Protein AF-A0A524A5D3-F1 (afdb_monomer_lite)

Secondary structure (DSSP, 8-state):
--HHHHHHHHHTTT--HHHHHHHHHHHHHHHHHHHHTT--TTT--HHHHHHHHHHHHHHT---HHHHHHHHHHHHHTT-HHHHHHHHHHHHTTTHHHHHHHHHHHHH-HHHHHHHTTT-PPPPTT--TTTHHHHHHHHH-

Structure (mmCIF, N/CA/C/O backbone):
data_AF-A0A524A5D3-F1
#
_entry.id   AF-A0A524A5D3-F1
#
loop_
_atom_site.group_PDB
_atom_site.id
_atom_site.type_symbol
_atom_site.label_atom_id
_atom_site.label_alt_id
_atom_site.label_comp_id
_atom_site.label_asym_id
_atom_site.label_entity_id
_atom_site.label_seq_id
_atom_site.pdbx_PDB_ins_code
_atom_site.Cartn_x
_atom_site.Cartn_y
_atom_site.Cartn_z
_atom_site.occupancy
_atom_site.B_iso_or_equiv
_atom_site.auth_seq_id
_atom_site.auth_comp_id
_atom_site.auth_asym_id
_atom_site.auth_atom_id
_atom_site.pdbx_PDB_model_num
ATOM 1 N N . MET A 1 1 ? 11.684 -2.854 -14.123 1.00 87.62 1 MET A N 1
ATOM 2 C CA . MET A 1 1 ? 10.850 -1.695 -13.736 1.00 87.62 1 MET A CA 1
ATOM 3 C C . MET A 1 1 ? 11.312 -0.425 -14.447 1.00 87.62 1 MET A C 1
ATOM 5 O O . MET A 1 1 ? 12.454 -0.349 -14.892 1.00 87.62 1 MET A O 1
ATOM 9 N N . LYS A 1 2 ? 10.478 0.622 -14.496 1.00 91.50 2 LYS A N 1
ATOM 10 C CA . LYS A 1 2 ? 10.849 1.976 -14.967 1.00 91.50 2 LYS A CA 1
ATOM 11 C C . LYS A 1 2 ? 11.590 2.788 -13.889 1.00 91.50 2 LYS A C 1
ATOM 13 O O . LYS A 1 2 ? 11.125 3.841 -13.462 1.00 91.50 2 LYS A O 1
ATOM 18 N N . GLU A 1 3 ? 12.732 2.287 -13.416 1.00 94.50 3 GLU A N 1
ATOM 19 C CA . GLU A 1 3 ? 13.405 2.821 -12.217 1.00 94.50 3 GLU A CA 1
ATOM 20 C C . GLU A 1 3 ? 13.781 4.301 -12.329 1.00 94.50 3 GLU A C 1
ATOM 22 O O . GLU A 1 3 ? 13.477 5.078 -11.427 1.00 94.50 3 GLU A O 1
ATOM 27 N N . LYS A 1 4 ? 14.409 4.709 -13.437 1.00 96.31 4 LYS A N 1
ATOM 28 C CA . LYS A 1 4 ? 14.842 6.100 -13.630 1.00 96.31 4 LYS A CA 1
ATOM 29 C C . LYS A 1 4 ? 13.666 7.080 -13.544 1.00 96.31 4 LYS A C 1
ATOM 31 O O . LYS A 1 4 ? 13.736 8.049 -12.798 1.00 96.31 4 LYS A O 1
ATOM 36 N N . GLU A 1 5 ? 12.584 6.782 -14.262 1.00 96.88 5 GLU A N 1
ATOM 37 C CA . GLU A 1 5 ? 11.358 7.593 -14.281 1.00 96.88 5 GLU A CA 1
ATOM 38 C C . GLU A 1 5 ? 10.720 7.663 -12.8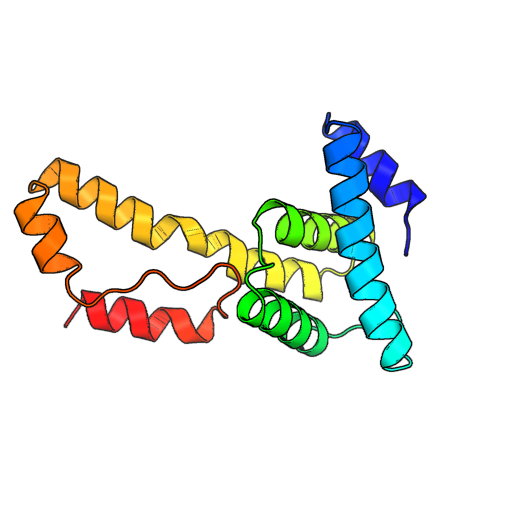85 1.00 96.88 5 GLU A C 1
ATOM 40 O O . GLU A 1 5 ? 10.222 8.705 -12.467 1.00 96.88 5 GLU A O 1
ATOM 45 N N . PHE A 1 6 ? 10.760 6.556 -12.137 1.00 97.69 6 PHE A N 1
ATOM 46 C CA . PHE A 1 6 ? 10.235 6.507 -10.780 1.00 97.69 6 PHE A CA 1
ATOM 47 C C . PHE A 1 6 ? 11.078 7.328 -9.798 1.00 97.69 6 PHE A C 1
ATOM 49 O O . PHE A 1 6 ? 10.522 8.113 -9.034 1.00 97.69 6 PHE A O 1
ATOM 56 N N . ARG A 1 7 ? 12.410 7.214 -9.847 1.00 97.94 7 ARG A N 1
ATOM 57 C CA . ARG A 1 7 ? 13.313 8.022 -9.014 1.00 97.94 7 ARG A CA 1
ATOM 58 C C . ARG A 1 7 ? 13.145 9.514 -9.289 1.00 97.94 7 ARG A C 1
ATOM 60 O O . ARG A 1 7 ? 13.017 10.277 -8.337 1.00 97.94 7 ARG A O 1
ATOM 67 N N . GLU A 1 8 ? 13.093 9.919 -10.558 1.00 97.44 8 GLU A N 1
ATOM 68 C CA . GLU A 1 8 ? 12.845 11.313 -10.957 1.00 97.44 8 GLU A CA 1
ATOM 69 C C . GLU A 1 8 ? 11.505 11.818 -10.393 1.00 97.44 8 GLU A C 1
ATOM 71 O O . GLU A 1 8 ? 11.461 12.862 -9.745 1.00 97.44 8 GLU A O 1
ATOM 76 N N . PHE A 1 9 ? 10.435 11.025 -10.510 1.00 97.31 9 PHE A N 1
ATOM 77 C CA . PHE A 1 9 ? 9.124 11.357 -9.942 1.00 97.31 9 PHE A CA 1
ATOM 78 C C . PHE A 1 9 ? 9.139 11.536 -8.413 1.00 97.31 9 PHE A C 1
ATOM 80 O O . PHE A 1 9 ? 8.451 12.409 -7.880 1.00 97.31 9 PHE A O 1
ATOM 87 N N . LEU A 1 10 ? 9.886 10.706 -7.678 1.00 97.19 10 LEU A N 1
ATOM 88 C CA . LEU A 1 10 ? 9.987 10.836 -6.220 1.00 97.19 10 LEU A CA 1
ATOM 89 C C . LEU A 1 10 ? 10.847 12.043 -5.810 1.00 97.19 10 LEU A C 1
ATOM 91 O O . LEU A 1 10 ? 10.526 12.709 -4.826 1.00 97.19 10 LEU A O 1
ATOM 95 N N . GLN A 1 11 ? 11.887 12.369 -6.582 1.00 96.62 11 GLN A N 1
ATOM 96 C CA . GLN A 1 11 ? 12.703 13.572 -6.376 1.00 96.62 11 GLN A CA 1
ATOM 97 C C . GLN A 1 11 ? 11.902 14.858 -6.595 1.00 96.62 11 GLN A C 1
ATOM 99 O O . GLN A 1 11 ? 12.014 15.785 -5.798 1.00 96.62 11 GLN A O 1
ATOM 104 N N . GLU A 1 12 ? 11.046 14.907 -7.621 1.00 96.50 12 GLU A N 1
ATOM 105 C CA . GLU A 1 12 ? 10.121 16.031 -7.854 1.00 96.50 12 GLU A CA 1
ATOM 106 C C . GLU A 1 12 ? 9.136 16.245 -6.692 1.00 96.50 12 GLU A C 1
ATOM 108 O O . GLU A 1 12 ? 8.576 17.329 -6.537 1.00 96.50 12 GLU A O 1
ATOM 113 N N . ARG A 1 13 ? 8.935 15.221 -5.856 1.00 93.12 13 ARG A N 1
ATOM 114 C CA . ARG A 1 13 ? 8.133 15.275 -4.626 1.00 93.12 13 ARG A CA 1
ATOM 115 C C . ARG A 1 13 ? 8.948 15.584 -3.372 1.00 93.12 13 ARG A C 1
ATOM 117 O O . ARG A 1 13 ? 8.429 15.410 -2.273 1.00 93.12 13 ARG A O 1
ATOM 124 N N . GLU A 1 14 ? 10.193 16.025 -3.542 1.00 95.44 14 GLU A N 1
ATOM 125 C CA . GLU A 1 14 ? 11.102 16.441 -2.469 1.00 95.44 14 GLU A CA 1
ATOM 126 C C . GLU A 1 14 ? 11.392 15.335 -1.438 1.00 95.44 14 GLU A C 1
ATOM 128 O O . GLU A 1 14 ? 11.720 15.619 -0.287 1.00 95.44 14 GLU A O 1
ATOM 133 N N . MET A 1 15 ? 11.289 14.063 -1.842 1.00 94.81 15 MET A N 1
ATOM 134 C CA . MET A 1 15 ? 11.611 12.937 -0.965 1.00 94.81 15 MET A CA 1
ATOM 135 C C . MET A 1 15 ? 13.112 12.826 -0.705 1.00 94.81 15 MET A C 1
ATOM 137 O O . MET A 1 15 ? 13.945 13.109 -1.574 1.00 94.81 15 MET A O 1
ATOM 141 N N . GLY A 1 16 ? 13.454 12.366 0.498 1.00 95.94 16 GLY A N 1
ATOM 142 C CA . GLY A 1 16 ? 14.830 12.094 0.888 1.00 95.94 16 GLY A CA 1
ATOM 143 C C . GLY A 1 16 ? 15.433 10.939 0.089 1.00 95.94 16 GLY A C 1
ATOM 144 O O . GLY A 1 16 ? 14.732 10.051 -0.386 1.00 95.94 16 GLY A O 1
ATOM 145 N N . LYS A 1 17 ? 16.764 10.922 -0.043 1.00 95.38 17 LYS A N 1
ATOM 146 C CA . LYS A 1 17 ? 17.469 9.857 -0.776 1.00 95.38 17 LYS A CA 1
ATOM 147 C C . LYS A 1 17 ? 17.168 8.462 -0.210 1.00 95.38 17 LYS A C 1
ATOM 149 O O . LYS A 1 17 ? 16.906 7.557 -0.986 1.00 95.38 17 LYS A O 1
ATOM 154 N N . GLU A 1 18 ? 17.195 8.324 1.113 1.00 96.19 18 GLU A N 1
ATOM 155 C CA . GLU A 1 18 ? 16.892 7.066 1.809 1.00 96.19 18 GLU A CA 1
ATOM 156 C C . GLU A 1 18 ? 15.455 6.609 1.522 1.00 96.19 18 GLU A C 1
ATOM 158 O O . GLU A 1 18 ? 15.255 5.501 1.050 1.00 96.19 18 GLU A O 1
ATOM 163 N N . GLU A 1 19 ? 14.473 7.511 1.631 1.00 96.00 19 GLU A N 1
ATOM 164 C CA . GLU A 1 19 ? 13.071 7.204 1.308 1.00 96.00 19 GLU A CA 1
ATOM 165 C C . GLU A 1 19 ? 12.873 6.788 -0.161 1.00 96.00 19 GLU A C 1
ATOM 167 O O . GLU A 1 19 ? 11.990 5.992 -0.479 1.00 96.00 19 GLU A O 1
ATOM 172 N N . ILE A 1 20 ? 13.660 7.357 -1.079 1.00 97.75 20 ILE A N 1
ATOM 173 C CA . ILE A 1 20 ? 13.647 6.978 -2.496 1.00 97.75 20 ILE A CA 1
ATOM 174 C C . ILE A 1 20 ? 14.242 5.583 -2.682 1.00 97.75 20 ILE A C 1
ATOM 176 O O . ILE A 1 20 ? 13.700 4.804 -3.465 1.00 97.75 20 ILE A O 1
ATOM 180 N N . ASP A 1 21 ? 15.349 5.283 -2.008 1.00 97.75 21 ASP A N 1
ATOM 181 C CA . ASP A 1 21 ? 16.004 3.980 -2.088 1.00 97.75 21 ASP A CA 1
ATOM 182 C C . ASP A 1 21 ? 15.079 2.881 -1.526 1.00 97.75 21 ASP A C 1
ATOM 184 O O . ASP A 1 21 ? 14.828 1.904 -2.234 1.00 97.75 21 ASP A O 1
ATOM 188 N N . ASP A 1 22 ? 14.442 3.110 -0.372 1.00 97.44 22 ASP A N 1
ATOM 189 C CA . ASP A 1 22 ? 13.431 2.212 0.214 1.00 97.44 22 ASP A CA 1
ATOM 190 C C . ASP A 1 22 ? 12.222 2.017 -0.719 1.00 97.44 22 ASP A C 1
ATOM 192 O O . ASP A 1 22 ? 11.695 0.914 -0.893 1.00 97.44 22 ASP A O 1
ATOM 196 N N . ALA A 1 23 ? 11.760 3.098 -1.357 1.00 97.75 23 ALA A N 1
ATOM 197 C CA . ALA A 1 23 ? 10.648 3.033 -2.298 1.00 97.75 23 ALA A CA 1
ATOM 198 C C . ALA A 1 23 ? 10.996 2.219 -3.553 1.00 97.75 23 ALA A C 1
ATOM 200 O O . ALA A 1 23 ? 10.135 1.519 -4.089 1.00 97.75 23 ALA A O 1
ATOM 201 N N . VAL A 1 24 ? 12.234 2.323 -4.043 1.00 98.00 24 VAL A N 1
ATOM 202 C CA . VAL A 1 24 ? 12.719 1.533 -5.180 1.00 98.00 24 VAL A CA 1
ATOM 203 C C . VAL A 1 24 ? 12.861 0.066 -4.789 1.00 98.00 24 VAL A C 1
ATOM 205 O O . VAL A 1 24 ? 12.410 -0.789 -5.548 1.00 98.00 24 VAL A O 1
ATOM 208 N N . GLU A 1 25 ? 13.404 -0.229 -3.607 1.00 97.75 25 GLU A N 1
ATOM 209 C CA . GLU A 1 25 ? 13.518 -1.595 -3.086 1.00 97.75 25 GLU A CA 1
ATOM 210 C C . GLU A 1 25 ? 12.148 -2.277 -2.992 1.00 97.75 25 GLU A C 1
ATOM 212 O O . GLU A 1 25 ? 11.966 -3.367 -3.531 1.00 97.75 25 GLU A O 1
ATOM 217 N N . ALA A 1 26 ? 11.139 -1.585 -2.454 1.00 97.62 26 ALA A N 1
ATOM 218 C CA . ALA A 1 26 ? 9.769 -2.093 -2.399 1.00 97.62 26 ALA A CA 1
ATOM 219 C C . ALA A 1 26 ? 9.214 -2.509 -3.776 1.00 97.62 26 ALA A C 1
ATOM 221 O O . ALA A 1 26 ? 8.500 -3.507 -3.888 1.00 97.62 26 ALA A O 1
ATOM 222 N N . VAL A 1 27 ? 9.524 -1.746 -4.831 1.00 97.69 27 VAL A N 1
ATOM 223 C CA . VAL A 1 27 ? 9.086 -2.050 -6.205 1.00 97.69 27 VAL A CA 1
ATOM 224 C C . VAL A 1 27 ? 9.885 -3.207 -6.799 1.00 97.69 27 VAL A C 1
ATOM 226 O O . VAL A 1 27 ? 9.294 -4.058 -7.462 1.00 97.69 27 VAL A O 1
ATOM 229 N N . LEU A 1 28 ? 11.197 -3.254 -6.558 1.00 97.12 28 LEU A N 1
ATOM 230 C CA . LEU A 1 28 ? 12.067 -4.341 -7.011 1.00 97.12 28 LEU A CA 1
ATOM 231 C C . LEU A 1 28 ? 11.680 -5.679 -6.382 1.00 97.12 28 LEU A C 1
ATOM 233 O O . LEU A 1 28 ? 11.695 -6.699 -7.064 1.00 97.12 28 LEU A O 1
ATOM 237 N N . GLU A 1 29 ? 11.293 -5.689 -5.108 1.00 96.81 29 GLU A N 1
ATOM 238 C CA . GLU A 1 29 ? 10.796 -6.898 -4.454 1.00 96.81 29 GLU A CA 1
ATOM 239 C C . GLU A 1 29 ? 9.525 -7.426 -5.129 1.00 96.81 29 GLU A C 1
ATOM 241 O O . GLU A 1 29 ? 9.443 -8.611 -5.454 1.00 96.81 29 GLU A O 1
ATOM 246 N N . PHE A 1 30 ? 8.553 -6.548 -5.404 1.00 96.88 30 PHE A N 1
ATOM 247 C CA . PHE A 1 30 ? 7.343 -6.946 -6.124 1.00 96.88 30 PHE A CA 1
ATOM 248 C C . PHE A 1 30 ? 7.657 -7.400 -7.558 1.00 96.88 30 PHE A C 1
ATOM 250 O O . PHE A 1 30 ? 7.082 -8.377 -8.034 1.00 96.88 30 PHE A O 1
ATOM 257 N N . GLU A 1 31 ? 8.601 -6.746 -8.242 1.00 96.25 31 GLU A N 1
ATOM 258 C CA . GLU A 1 31 ? 9.079 -7.178 -9.560 1.00 96.25 31 GLU A CA 1
ATOM 259 C C . GLU A 1 31 ? 9.679 -8.583 -9.521 1.00 96.25 31 GLU A C 1
ATOM 261 O O . GLU A 1 31 ? 9.289 -9.430 -10.323 1.00 96.25 31 GLU A O 1
ATOM 266 N N . GLY A 1 32 ? 10.565 -8.852 -8.560 1.00 96.12 32 GLY A N 1
ATOM 267 C CA . GLY A 1 32 ? 11.195 -10.158 -8.393 1.00 96.12 32 GLY A CA 1
ATOM 268 C C . GLY A 1 32 ? 10.180 -11.273 -8.133 1.00 96.12 32 GLY A C 1
ATOM 269 O O . GLY A 1 32 ? 10.323 -12.377 -8.661 1.00 96.12 32 GLY A O 1
ATOM 270 N N . GLU A 1 33 ? 9.109 -10.991 -7.387 1.00 94.94 33 GLU A N 1
ATOM 271 C CA . GLU A 1 33 ? 8.001 -11.938 -7.216 1.00 94.94 33 GLU A CA 1
ATOM 272 C C . GLU A 1 33 ? 7.254 -12.217 -8.529 1.00 94.94 33 GLU A C 1
ATOM 274 O O . GLU A 1 33 ? 6.876 -13.362 -8.790 1.00 94.94 33 GLU A O 1
ATOM 279 N N . MET A 1 34 ? 7.053 -11.201 -9.375 1.00 95.06 34 MET A N 1
ATOM 280 C CA . MET A 1 34 ? 6.421 -11.389 -10.686 1.00 95.06 34 MET A CA 1
ATOM 281 C C . MET A 1 34 ? 7.318 -12.185 -11.633 1.00 95.06 34 MET A C 1
ATOM 283 O O . MET A 1 34 ? 6.837 -13.097 -12.308 1.00 95.06 34 MET A O 1
ATOM 287 N N . GLU A 1 35 ? 8.620 -11.902 -11.645 1.00 94.75 35 GLU A N 1
ATOM 288 C CA . GLU A 1 35 ? 9.599 -12.644 -12.443 1.00 94.75 35 GLU A CA 1
ATOM 289 C C . GLU A 1 35 ? 9.673 -14.116 -12.020 1.00 94.75 35 GLU A C 1
ATOM 291 O O . GLU A 1 35 ? 9.692 -15.006 -12.873 1.00 94.75 35 GLU A O 1
ATOM 296 N N . ALA A 1 36 ? 9.618 -14.401 -10.714 1.00 93.62 36 ALA A N 1
ATOM 297 C CA . ALA A 1 36 ? 9.569 -15.767 -10.193 1.00 93.62 36 ALA A CA 1
ATOM 298 C C . ALA A 1 36 ? 8.318 -16.541 -10.654 1.00 93.62 36 ALA A C 1
ATOM 300 O O . ALA A 1 36 ? 8.366 -17.764 -10.805 1.00 93.62 36 ALA A O 1
ATOM 301 N N . LYS A 1 37 ? 7.213 -15.836 -10.928 1.00 92.00 37 LYS A N 1
ATOM 302 C CA . LYS A 1 37 ? 5.981 -16.381 -11.526 1.00 92.00 37 LYS A CA 1
ATOM 303 C C . LYS A 1 37 ? 6.020 -16.436 -13.065 1.00 92.00 37 LYS A C 1
ATOM 305 O O . LYS A 1 37 ? 5.056 -16.887 -13.681 1.00 92.00 37 LYS A O 1
ATOM 310 N N . GLY A 1 38 ? 7.114 -16.004 -13.697 1.00 91.00 38 GLY A N 1
ATOM 311 C CA . GLY A 1 38 ? 7.273 -15.945 -15.155 1.00 91.00 38 GLY A CA 1
ATOM 312 C C . GLY A 1 38 ? 6.587 -14.745 -15.821 1.00 91.00 38 GLY A C 1
ATOM 313 O O . GLY A 1 38 ? 6.368 -14.766 -17.033 1.00 91.00 38 GLY A O 1
ATOM 314 N N . GLY A 1 39 ? 6.218 -13.727 -15.042 1.00 91.88 39 GLY A N 1
ATOM 315 C CA . GLY A 1 39 ? 5.603 -12.483 -15.503 1.00 91.88 39 GLY A CA 1
ATOM 316 C C . GLY A 1 39 ? 6.527 -11.273 -15.361 1.00 91.88 39 GLY A C 1
ATOM 317 O O . GLY A 1 39 ? 7.718 -11.400 -15.095 1.00 91.88 39 GLY A O 1
ATOM 318 N N . THR A 1 40 ? 5.959 -10.082 -15.543 1.00 92.94 40 THR A N 1
ATOM 319 C CA . THR A 1 40 ? 6.625 -8.796 -15.306 1.00 92.94 40 THR A CA 1
ATOM 320 C C . THR A 1 40 ? 5.671 -7.851 -14.576 1.00 92.94 40 THR A C 1
ATOM 322 O O . THR A 1 40 ? 4.468 -8.113 -14.474 1.00 92.94 40 THR A O 1
ATOM 325 N N . LEU A 1 41 ? 6.168 -6.703 -14.111 1.00 91.94 41 LEU A N 1
ATOM 326 C CA . LEU A 1 41 ? 5.307 -5.662 -13.540 1.00 91.94 41 LEU A CA 1
ATOM 327 C C . LEU A 1 41 ? 4.261 -5.126 -14.531 1.00 91.94 41 LEU A C 1
ATOM 329 O O . LEU A 1 41 ? 3.229 -4.606 -14.112 1.00 91.94 41 LEU A O 1
ATOM 333 N N . GLU A 1 42 ? 4.493 -5.226 -15.839 1.00 89.44 42 GLU A N 1
ATOM 334 C CA . GLU A 1 42 ? 3.530 -4.838 -16.873 1.00 89.44 42 GLU A CA 1
ATOM 335 C C . GLU A 1 42 ? 2.401 -5.860 -17.047 1.00 89.44 42 GLU A C 1
ATOM 337 O O . GLU A 1 42 ? 1.294 -5.462 -17.409 1.00 89.44 42 GLU A O 1
ATOM 342 N N . SER A 1 43 ? 2.654 -7.147 -16.782 1.00 92.56 43 SER A N 1
ATOM 343 C CA . SER A 1 43 ? 1.645 -8.211 -16.873 1.00 92.56 43 SER A CA 1
ATOM 344 C C . SER A 1 43 ? 0.981 -8.564 -15.539 1.00 92.56 43 SER A C 1
ATOM 346 O O . SER A 1 43 ? -0.046 -9.239 -15.553 1.00 92.56 43 SER A O 1
ATOM 348 N N . ALA A 1 44 ? 1.520 -8.083 -14.411 1.00 95.75 44 ALA A N 1
ATOM 349 C CA . ALA A 1 44 ? 0.983 -8.314 -13.068 1.00 95.75 44 ALA A CA 1
ATOM 350 C C . ALA A 1 44 ? -0.503 -7.949 -12.973 1.00 95.75 44 ALA A C 1
ATOM 352 O O . ALA A 1 44 ? -0.901 -6.892 -13.453 1.00 95.75 44 ALA A O 1
ATOM 353 N N . THR A 1 45 ? -1.326 -8.776 -12.341 1.00 96.75 45 THR A N 1
ATOM 354 C CA . THR A 1 45 ? -2.768 -8.533 -12.183 1.00 96.75 45 THR A CA 1
ATOM 355 C C . THR A 1 45 ? -3.108 -7.923 -10.819 1.00 96.75 45 THR A C 1
ATOM 357 O O . THR A 1 45 ? -2.267 -7.844 -9.924 1.00 96.75 45 THR A O 1
ATOM 360 N N . VAL A 1 46 ? -4.362 -7.493 -10.626 1.00 95.88 46 VAL A N 1
ATOM 361 C CA . VAL A 1 46 ? -4.846 -7.092 -9.290 1.00 95.88 46 VAL A CA 1
ATOM 362 C C . VAL A 1 46 ? -4.766 -8.265 -8.310 1.00 95.88 46 VAL A C 1
ATOM 364 O O . VAL A 1 46 ? -4.485 -8.041 -7.139 1.00 95.88 46 VAL A O 1
ATOM 367 N N . GLU A 1 47 ? -4.960 -9.503 -8.773 1.00 95.81 47 GLU A N 1
ATOM 368 C CA . GLU A 1 47 ? -4.836 -10.685 -7.917 1.00 95.81 47 GLU A CA 1
ATOM 369 C C . GLU A 1 47 ? -3.388 -10.899 -7.466 1.00 95.81 47 GLU A C 1
ATOM 371 O O . GLU A 1 47 ? -3.142 -11.079 -6.279 1.00 95.81 47 GLU A O 1
ATOM 376 N N . ASP A 1 48 ? -2.415 -10.742 -8.369 1.00 96.69 48 ASP A N 1
ATOM 377 C CA . ASP A 1 48 ? -0.993 -10.798 -8.003 1.00 96.69 48 ASP A CA 1
ATOM 378 C C . ASP A 1 48 ? -0.631 -9.752 -6.943 1.00 96.69 48 ASP A C 1
ATOM 380 O O . ASP A 1 48 ? 0.128 -10.026 -6.013 1.00 96.69 48 ASP A O 1
ATOM 384 N N . LEU A 1 49 ? -1.207 -8.553 -7.059 1.00 96.69 49 LEU A N 1
ATOM 385 C CA . LEU A 1 49 ? -1.032 -7.499 -6.070 1.00 96.69 49 LEU A CA 1
ATOM 386 C C . LEU A 1 49 ? -1.711 -7.837 -4.730 1.00 96.69 49 LEU A C 1
ATOM 388 O O . LEU A 1 49 ? -1.140 -7.564 -3.673 1.00 96.69 49 LEU A O 1
ATOM 392 N N . ARG A 1 50 ? -2.915 -8.426 -4.751 1.00 95.81 50 ARG A N 1
ATOM 393 C CA . ARG A 1 50 ? -3.617 -8.896 -3.541 1.00 95.81 50 ARG A CA 1
ATOM 394 C C . ARG A 1 50 ? -2.783 -9.943 -2.810 1.00 95.81 50 ARG A C 1
ATOM 396 O O . ARG A 1 50 ? -2.609 -9.832 -1.598 1.00 95.81 50 ARG A O 1
ATOM 403 N N . GLU A 1 51 ? -2.236 -10.908 -3.541 1.00 96.31 51 GLU A N 1
ATOM 404 C CA . GLU A 1 51 ? -1.353 -11.940 -2.999 1.00 96.31 51 GLU A CA 1
ATOM 405 C C . GLU A 1 51 ? -0.085 -11.335 -2.386 1.00 96.31 51 GLU A C 1
ATOM 407 O O . GLU A 1 51 ? 0.244 -11.656 -1.243 1.00 96.31 51 GLU A O 1
ATOM 412 N N . HIS A 1 52 ? 0.580 -10.408 -3.088 1.00 96.75 52 HIS A N 1
ATOM 413 C CA . HIS A 1 52 ? 1.767 -9.718 -2.570 1.00 96.75 52 HIS A CA 1
ATOM 414 C C . HIS A 1 52 ? 1.469 -8.983 -1.256 1.00 96.75 52 HIS A C 1
ATOM 416 O O . HIS A 1 52 ? 2.179 -9.130 -0.264 1.00 96.75 52 HIS A O 1
ATOM 422 N N . ILE A 1 53 ? 0.371 -8.223 -1.202 1.00 96.38 53 ILE A N 1
ATOM 423 C CA . ILE A 1 53 ? -0.015 -7.481 0.006 1.00 96.38 53 ILE A CA 1
ATOM 424 C C . ILE A 1 53 ? -0.394 -8.431 1.145 1.00 96.38 53 ILE A C 1
ATOM 426 O O . ILE A 1 53 ? -0.010 -8.184 2.288 1.00 96.38 53 ILE A O 1
ATOM 430 N N . SER A 1 54 ? -1.092 -9.529 0.850 1.00 95.50 54 SER A N 1
ATOM 431 C CA . SER A 1 54 ? -1.407 -10.562 1.841 1.00 95.50 54 SER A CA 1
ATOM 432 C C . SER A 1 54 ? -0.136 -11.181 2.431 1.00 95.50 54 SER A C 1
ATOM 434 O O . SER A 1 54 ? -0.032 -11.355 3.647 1.00 95.50 54 SER A O 1
ATOM 436 N N . LEU A 1 55 ? 0.874 -11.428 1.593 1.00 95.75 55 LEU A N 1
ATOM 437 C CA . LEU A 1 55 ? 2.175 -11.918 2.031 1.00 95.75 55 LEU A CA 1
ATOM 438 C C . LEU A 1 55 ? 2.873 -10.913 2.955 1.00 95.75 55 LEU A C 1
ATOM 440 O O . LEU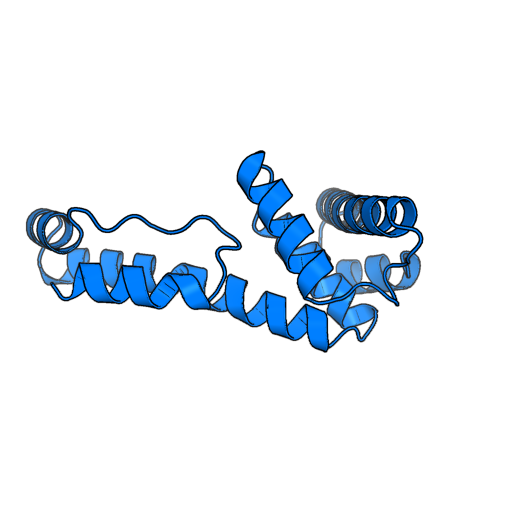 A 1 55 ? 3.289 -11.295 4.050 1.00 95.75 55 LEU A O 1
ATOM 444 N N . LEU A 1 56 ? 2.924 -9.632 2.575 1.00 96.44 56 LEU A N 1
ATOM 445 C CA . LEU A 1 56 ? 3.478 -8.570 3.422 1.00 96.44 56 LEU A CA 1
ATOM 446 C C . LEU A 1 56 ? 2.751 -8.467 4.765 1.00 96.44 56 LEU A C 1
ATOM 448 O O . LEU A 1 56 ? 3.395 -8.360 5.807 1.00 96.44 56 LEU A O 1
ATOM 452 N N . MET A 1 57 ? 1.417 -8.542 4.758 1.00 94.50 57 MET A N 1
ATOM 453 C CA . MET A 1 57 ? 0.603 -8.555 5.976 1.00 94.50 57 MET A CA 1
ATOM 454 C C . MET A 1 57 ? 0.946 -9.749 6.870 1.00 94.50 57 MET A C 1
ATOM 456 O O . MET A 1 57 ? 1.102 -9.581 8.076 1.00 94.50 57 MET A O 1
ATOM 460 N N . SER A 1 58 ? 1.108 -10.943 6.292 1.00 95.12 58 SER A N 1
ATOM 461 C CA . SER A 1 58 ? 1.445 -12.156 7.050 1.00 95.12 58 SER A CA 1
ATOM 462 C C . SER A 1 58 ? 2.827 -12.101 7.711 1.00 95.12 58 SER A C 1
ATOM 464 O O . SER A 1 58 ? 3.037 -12.725 8.750 1.00 95.12 58 SER A O 1
ATOM 466 N N . ARG A 1 59 ? 3.757 -11.332 7.131 1.00 94.62 59 ARG A N 1
ATOM 467 C CA . ARG A 1 59 ? 5.119 -11.121 7.643 1.00 94.62 59 ARG A CA 1
ATOM 468 C C . ARG A 1 59 ? 5.248 -9.894 8.548 1.00 94.62 59 ARG A C 1
ATOM 470 O O . ARG A 1 59 ? 6.276 -9.727 9.194 1.00 94.62 59 ARG A O 1
ATOM 477 N N . GLY A 1 60 ? 4.220 -9.045 8.612 1.00 93.69 60 GLY A N 1
ATOM 478 C CA . GLY A 1 60 ? 4.277 -7.757 9.312 1.00 93.69 60 GLY A CA 1
ATOM 479 C C . GLY A 1 60 ? 5.146 -6.710 8.603 1.00 93.69 60 GLY A C 1
ATOM 480 O O . GLY A 1 60 ? 5.584 -5.749 9.228 1.00 93.69 60 GLY A O 1
ATOM 481 N N . GLU A 1 61 ? 5.401 -6.896 7.308 1.00 94.44 61 GLU A N 1
ATOM 482 C CA . GLU A 1 61 ? 6.236 -6.030 6.459 1.00 94.44 61 GLU A CA 1
ATOM 483 C C . GLU A 1 61 ? 5.398 -4.972 5.711 1.00 94.44 61 GLU A C 1
ATOM 485 O O . GLU A 1 61 ? 5.918 -4.106 5.005 1.00 94.44 61 GLU A O 1
ATOM 490 N N . ASN A 1 62 ? 4.071 -5.012 5.859 1.00 93.56 62 ASN A N 1
ATOM 491 C CA . ASN A 1 62 ? 3.147 -4.049 5.272 1.00 93.56 62 ASN A CA 1
ATOM 492 C C . ASN A 1 62 ? 3.230 -2.684 5.986 1.00 93.56 62 ASN A C 1
ATOM 494 O O . ASN A 1 62 ? 2.578 -2.441 7.002 1.00 93.56 62 ASN A O 1
ATOM 498 N N . SER A 1 63 ? 3.988 -1.749 5.414 1.00 94.44 63 SER A N 1
ATOM 499 C CA . SER A 1 63 ? 4.066 -0.360 5.886 1.00 94.44 63 SER A CA 1
ATOM 500 C C . SER A 1 63 ? 3.344 0.617 4.953 1.00 94.44 63 SER A C 1
ATOM 502 O O . SER A 1 63 ? 3.080 0.326 3.783 1.00 94.44 63 SER A O 1
ATOM 504 N N . LEU A 1 64 ? 3.001 1.804 5.472 1.00 93.38 64 LEU A N 1
ATOM 505 C CA . LEU A 1 64 ? 2.378 2.854 4.658 1.00 93.38 64 LEU A CA 1
ATOM 506 C C . LEU A 1 64 ? 3.304 3.279 3.523 1.00 93.38 64 LEU A C 1
ATOM 508 O O . LEU A 1 64 ? 2.849 3.389 2.387 1.00 93.38 64 LEU A O 1
ATOM 512 N N . ASP A 1 65 ? 4.573 3.504 3.838 1.00 94.81 65 ASP A N 1
ATOM 513 C CA . ASP A 1 65 ? 5.551 4.017 2.885 1.00 94.81 65 ASP A CA 1
ATOM 514 C C . ASP A 1 65 ? 5.792 3.007 1.767 1.00 94.81 65 ASP A C 1
ATOM 516 O O . ASP A 1 65 ? 5.767 3.378 0.594 1.00 94.81 65 ASP A O 1
ATOM 520 N N . ARG A 1 66 ? 5.852 1.714 2.109 1.00 96.38 66 ARG A N 1
ATOM 521 C CA . ARG A 1 66 ? 5.959 0.619 1.143 1.00 96.38 66 ARG A CA 1
ATOM 522 C C . ARG A 1 66 ? 4.753 0.546 0.205 1.00 96.38 66 ARG A C 1
ATOM 524 O O . ARG A 1 66 ? 4.913 0.533 -1.015 1.00 96.38 66 ARG A O 1
ATOM 531 N N . LEU A 1 67 ? 3.527 0.546 0.738 1.00 96.25 67 LEU A N 1
ATOM 532 C CA . LEU A 1 67 ? 2.327 0.506 -0.110 1.00 96.25 67 LEU A CA 1
ATOM 533 C C . LEU A 1 67 ? 2.161 1.791 -0.938 1.00 96.25 67 LEU A C 1
ATOM 535 O O . LEU A 1 67 ? 1.698 1.739 -2.077 1.00 96.25 67 LEU A O 1
ATOM 539 N N . LEU A 1 68 ? 2.560 2.949 -0.402 1.00 95.81 68 LEU A N 1
ATOM 540 C CA . LEU A 1 68 ? 2.584 4.203 -1.153 1.00 95.81 68 LEU A CA 1
ATOM 541 C C . LEU A 1 68 ? 3.637 4.188 -2.261 1.00 95.81 68 LEU A C 1
ATOM 543 O O . LEU A 1 68 ? 3.361 4.733 -3.329 1.00 95.81 68 LEU A O 1
ATOM 547 N N . ALA A 1 69 ? 4.806 3.588 -2.040 1.00 97.00 69 ALA A N 1
ATOM 548 C CA . ALA A 1 69 ? 5.836 3.426 -3.060 1.00 97.00 69 ALA A CA 1
ATOM 549 C C . ALA A 1 69 ? 5.298 2.619 -4.247 1.00 97.00 69 ALA A C 1
ATOM 551 O O . ALA A 1 69 ? 5.328 3.107 -5.378 1.00 97.00 69 ALA A O 1
ATOM 552 N N . LEU A 1 70 ? 4.682 1.463 -3.980 1.00 97.31 70 LEU A N 1
ATOM 553 C CA . LEU A 1 70 ? 4.047 0.641 -5.012 1.00 97.31 70 LEU A CA 1
ATOM 554 C C . LEU A 1 70 ? 2.917 1.391 -5.739 1.00 97.31 70 LEU A C 1
ATOM 556 O O . LEU A 1 70 ? 2.854 1.376 -6.970 1.00 97.31 70 LEU A O 1
ATOM 560 N N . ALA A 1 71 ? 2.059 2.113 -5.009 1.00 96.81 71 ALA A N 1
ATOM 561 C CA . ALA A 1 71 ? 1.001 2.925 -5.610 1.00 96.81 71 ALA A CA 1
ATOM 562 C C . ALA A 1 71 ? 1.566 4.022 -6.530 1.00 96.81 71 ALA A C 1
ATOM 564 O O . ALA A 1 71 ? 1.098 4.217 -7.654 1.00 96.81 71 ALA A O 1
ATOM 565 N N . ARG A 1 72 ? 2.596 4.742 -6.074 1.00 96.50 72 ARG A N 1
ATOM 566 C CA . ARG A 1 72 ? 3.274 5.792 -6.848 1.00 96.50 72 ARG A CA 1
ATOM 567 C C . ARG A 1 72 ? 3.945 5.215 -8.090 1.00 96.50 72 ARG A C 1
ATOM 569 O O . ARG A 1 72 ? 3.821 5.807 -9.158 1.00 96.50 72 ARG A O 1
ATOM 576 N N . TYR A 1 73 ? 4.578 4.051 -7.981 1.00 97.44 73 TYR A N 1
ATOM 577 C CA . TYR A 1 73 ? 5.137 3.369 -9.140 1.00 97.44 73 TYR A CA 1
ATOM 578 C C . TYR A 1 73 ? 4.050 2.975 -10.143 1.00 97.44 73 TYR A C 1
ATOM 580 O O . TYR A 1 73 ? 4.188 3.267 -11.328 1.00 97.44 73 TYR A O 1
ATOM 588 N N . CYS A 1 74 ? 2.931 2.399 -9.689 1.00 96.69 74 CYS A N 1
ATOM 589 C CA . CYS A 1 74 ? 1.808 2.057 -10.568 1.00 96.69 74 CYS A CA 1
ATOM 590 C C . CYS A 1 74 ? 1.281 3.282 -11.326 1.00 96.69 74 CYS A C 1
ATOM 592 O O . CYS A 1 74 ? 0.955 3.183 -12.508 1.00 96.69 74 CYS A O 1
ATOM 594 N N . HIS A 1 75 ? 1.253 4.450 -10.679 1.00 95.50 75 HIS A N 1
ATOM 595 C CA . HIS A 1 75 ? 0.914 5.710 -11.333 1.00 95.50 75 HIS A CA 1
ATOM 596 C C . HIS A 1 75 ? 1.918 6.083 -12.441 1.00 95.50 75 HIS A C 1
ATOM 598 O O . HIS A 1 75 ? 1.505 6.336 -13.574 1.00 95.50 75 HIS A O 1
ATOM 604 N N . VAL A 1 76 ? 3.225 6.052 -12.155 1.00 96.50 76 VAL A N 1
ATOM 605 C CA . VAL A 1 76 ? 4.295 6.337 -13.138 1.00 96.50 76 VAL A CA 1
ATOM 606 C C . VAL A 1 76 ? 4.268 5.344 -14.307 1.00 96.50 76 VAL A C 1
ATOM 608 O O . VAL A 1 76 ? 4.338 5.732 -15.475 1.00 96.50 76 VAL A O 1
ATOM 611 N N . ALA A 1 77 ? 4.088 4.058 -14.009 1.00 95.00 77 ALA A N 1
ATOM 612 C CA . ALA A 1 77 ? 3.995 2.977 -14.986 1.00 95.00 77 ALA A CA 1
ATOM 613 C C . ALA A 1 77 ? 2.645 2.934 -15.729 1.00 95.00 77 ALA A C 1
ATOM 615 O O . ALA A 1 77 ? 2.466 2.103 -16.617 1.00 95.00 77 ALA A O 1
ATOM 616 N N . LYS A 1 78 ? 1.698 3.825 -15.394 1.00 95.31 78 LYS A N 1
ATOM 617 C CA . LYS A 1 78 ? 0.334 3.879 -15.952 1.00 95.31 78 LYS A CA 1
ATOM 618 C C . LYS A 1 78 ? -0.465 2.581 -15.762 1.00 95.31 78 LYS A C 1
ATOM 620 O O . LYS A 1 78 ? -1.389 2.296 -16.524 1.00 95.31 78 LYS A O 1
ATOM 625 N N . ARG A 1 79 ? -0.150 1.818 -14.712 1.00 95.69 79 ARG A N 1
ATOM 626 C CA . ARG A 1 79 ? -0.910 0.655 -14.232 1.00 95.69 79 ARG A CA 1
ATOM 627 C C . ARG A 1 79 ? -2.110 1.120 -13.407 1.00 95.69 79 ARG A C 1
ATOM 629 O O . ARG A 1 79 ? -2.149 0.980 -12.186 1.00 95.69 79 ARG A O 1
ATOM 636 N N . ASN A 1 80 ? -3.066 1.760 -14.082 1.00 94.88 80 ASN A N 1
ATOM 637 C CA . ASN A 1 80 ? -4.225 2.391 -13.441 1.00 94.88 80 ASN A CA 1
ATOM 638 C C . ASN A 1 80 ? -5.114 1.390 -12.694 1.00 94.88 80 ASN A C 1
ATOM 640 O O . ASN A 1 80 ? -5.705 1.741 -11.682 1.00 94.88 80 ASN A O 1
ATOM 644 N N . ASP A 1 81 ? -5.194 0.156 -13.177 1.00 95.12 81 ASP A N 1
ATOM 645 C CA . ASP A 1 81 ? -5.894 -0.950 -12.530 1.00 95.12 81 ASP A CA 1
ATOM 646 C C . ASP A 1 81 ? -5.318 -1.256 -11.138 1.00 95.12 81 ASP A C 1
ATOM 648 O O . ASP A 1 81 ? -6.052 -1.261 -10.148 1.00 95.12 81 ASP A O 1
ATOM 652 N N . LEU A 1 82 ? -3.993 -1.403 -11.046 1.00 96.75 82 LEU A N 1
ATOM 653 C CA . LEU A 1 82 ? -3.294 -1.621 -9.777 1.00 96.75 82 LEU A CA 1
ATOM 654 C C . LEU A 1 82 ? -3.356 -0.375 -8.884 1.00 96.75 82 LEU A C 1
ATOM 656 O O . LEU A 1 82 ? -3.604 -0.467 -7.682 1.00 96.75 82 LEU A O 1
ATOM 660 N N . TYR A 1 83 ? -3.193 0.813 -9.475 1.00 96.56 83 TYR A N 1
ATOM 661 C CA . TYR A 1 83 ? -3.299 2.083 -8.757 1.00 96.56 83 TYR A CA 1
ATOM 662 C C . TYR A 1 83 ? -4.675 2.266 -8.101 1.00 96.56 83 TYR A C 1
ATOM 664 O O . TYR A 1 83 ? -4.754 2.642 -6.932 1.00 96.56 83 TYR A O 1
ATOM 672 N N . VAL A 1 84 ? -5.763 1.961 -8.818 1.00 95.06 84 VAL A N 1
ATOM 673 C CA . VAL A 1 84 ? -7.129 2.018 -8.276 1.00 95.06 84 VAL A CA 1
ATOM 674 C C . VAL A 1 84 ? -7.270 1.081 -7.079 1.00 95.06 84 VAL A C 1
ATOM 676 O O . VAL A 1 84 ? -7.823 1.494 -6.057 1.00 95.06 84 VAL A O 1
ATOM 679 N N . TYR A 1 85 ? -6.706 -0.128 -7.137 1.00 95.44 85 TYR A N 1
ATOM 680 C CA . TYR A 1 85 ? -6.720 -1.028 -5.984 1.00 95.44 85 TYR A CA 1
ATOM 681 C C . TYR A 1 85 ? -6.018 -0.409 -4.763 1.00 95.44 85 TYR A C 1
ATOM 683 O O . TYR A 1 85 ? -6.600 -0.385 -3.676 1.00 95.44 85 TYR A O 1
ATOM 691 N N . PHE A 1 86 ? -4.849 0.218 -4.935 1.00 95.62 86 PHE A N 1
ATOM 692 C CA . PHE A 1 86 ? -4.185 0.945 -3.845 1.00 95.62 86 PHE A CA 1
ATOM 693 C C . PHE A 1 86 ? -5.052 2.050 -3.238 1.00 95.62 86 PHE A C 1
ATOM 695 O O . PHE A 1 86 ? -5.079 2.206 -2.016 1.00 95.62 86 PHE A O 1
ATOM 702 N N . THR A 1 87 ? -5.795 2.807 -4.054 1.00 91.38 87 THR A N 1
ATOM 703 C CA . THR A 1 87 ? -6.690 3.849 -3.518 1.00 91.38 87 THR A CA 1
ATOM 704 C C . THR A 1 87 ? -7.777 3.269 -2.614 1.00 91.38 87 THR A C 1
ATOM 706 O O . THR A 1 87 ? -8.133 3.895 -1.615 1.00 91.38 87 THR A O 1
ATOM 709 N N . SER A 1 88 ? -8.247 2.052 -2.907 1.00 90.25 88 SER A N 1
ATOM 710 C CA . SER A 1 88 ? -9.285 1.384 -2.121 1.00 90.25 88 SER A CA 1
ATOM 711 C C . SER A 1 88 ? -8.792 0.956 -0.732 1.00 90.25 88 SER A C 1
ATOM 713 O O . SER A 1 88 ? -9.477 1.199 0.261 1.00 90.25 88 SER A O 1
ATOM 715 N N . ILE A 1 89 ? -7.571 0.419 -0.633 1.00 91.38 89 ILE A N 1
ATOM 716 C CA . ILE A 1 89 ? -6.994 -0.064 0.635 1.00 91.38 89 ILE A CA 1
ATOM 717 C C . ILE A 1 89 ? -6.340 1.054 1.463 1.00 91.38 89 ILE A C 1
ATOM 719 O O . ILE A 1 89 ? -6.315 0.989 2.692 1.00 91.38 89 ILE A O 1
ATOM 723 N N . LEU A 1 90 ? -5.824 2.109 0.820 1.00 90.69 90 LEU A N 1
ATOM 724 C CA . LEU A 1 90 ? -5.194 3.239 1.515 1.00 90.69 90 LEU A CA 1
ATOM 725 C C . LEU A 1 90 ? -6.215 4.299 1.948 1.00 90.69 90 LEU A C 1
ATOM 727 O O . LEU A 1 90 ? -6.056 4.903 3.011 1.00 90.69 90 LEU A O 1
ATOM 731 N N . GLY A 1 91 ? -7.267 4.523 1.153 1.00 79.94 91 GLY A N 1
ATOM 732 C CA . GLY A 1 91 ? -8.261 5.571 1.401 1.00 79.94 91 GLY A CA 1
ATOM 733 C C . GLY A 1 91 ? -9.090 5.345 2.669 1.00 79.94 91 GLY A C 1
ATOM 734 O O . GLY A 1 91 ? -9.394 6.298 3.386 1.00 79.94 91 GLY A O 1
ATOM 735 N N . GLY A 1 92 ? -9.404 4.087 2.993 1.00 76.12 92 GLY A N 1
ATOM 736 C CA . GLY A 1 92 ? -10.221 3.731 4.160 1.00 76.12 92 GLY A CA 1
ATOM 737 C C . GLY A 1 92 ? -9.485 3.763 5.505 1.00 76.12 92 GLY A C 1
ATOM 738 O O . GLY A 1 92 ? -10.131 3.813 6.552 1.00 76.12 92 GLY A O 1
ATOM 739 N N . ARG A 1 93 ? -8.143 3.784 5.506 1.00 79.31 93 ARG A N 1
ATOM 740 C CA . ARG A 1 93 ? -7.311 3.538 6.702 1.00 79.31 93 ARG A CA 1
ATOM 741 C C . ARG A 1 93 ? -7.656 4.427 7.900 1.00 79.31 93 ARG A C 1
ATOM 743 O O . ARG A 1 93 ? -7.630 3.968 9.036 1.00 79.31 93 ARG A O 1
ATOM 750 N N . ARG A 1 94 ? -7.931 5.715 7.667 1.00 81.06 94 ARG A N 1
ATOM 751 C CA . ARG A 1 94 ? -8.151 6.693 8.749 1.00 81.06 94 ARG A CA 1
ATOM 752 C C . ARG A 1 94 ? -9.603 6.839 9.183 1.00 81.06 94 ARG A C 1
ATOM 754 O O . ARG A 1 94 ? -9.852 7.536 10.159 1.00 81.06 94 ARG A O 1
ATOM 761 N N . VAL A 1 95 ? -10.550 6.181 8.514 1.00 85.00 95 VAL A N 1
ATOM 762 C CA . VAL A 1 95 ? -11.978 6.375 8.794 1.00 85.00 95 VAL A CA 1
ATOM 763 C C . VAL A 1 95 ? -12.324 5.907 10.211 1.00 85.00 95 VAL A C 1
ATOM 765 O O . VAL A 1 95 ? -12.712 6.736 11.030 1.00 85.00 95 VAL A O 1
ATOM 768 N N . LEU A 1 96 ? -12.109 4.629 10.542 1.00 85.44 96 LEU A N 1
ATOM 769 C CA . LEU A 1 96 ? -12.415 4.098 11.880 1.00 85.44 96 LEU A CA 1
ATOM 770 C C . LEU A 1 96 ? -11.621 4.782 13.010 1.00 85.44 96 LEU A C 1
ATOM 772 O O . LEU A 1 96 ? -12.258 5.197 13.981 1.00 85.44 96 LEU A O 1
ATOM 776 N N . PRO A 1 97 ? -10.291 4.993 12.892 1.00 87.19 97 PRO A N 1
ATOM 777 C CA . PRO A 1 97 ? -9.544 5.767 13.883 1.00 87.19 97 PRO A CA 1
ATOM 778 C C . PRO A 1 97 ? -10.116 7.172 14.101 1.00 87.19 97 PRO A C 1
ATOM 780 O O . PRO A 1 97 ? -10.332 7.569 15.242 1.00 87.19 97 PRO A O 1
ATOM 783 N N . SER A 1 98 ? -10.465 7.891 13.027 1.00 90.88 98 SER A N 1
ATOM 784 C CA . SER A 1 98 ? -11.023 9.246 13.146 1.00 90.88 98 SER A CA 1
ATOM 785 C C . SER A 1 98 ? -12.401 9.274 13.815 1.00 90.88 98 SER A C 1
ATOM 787 O O . SER A 1 98 ? -12.685 10.177 14.601 1.00 90.88 98 SER A O 1
ATOM 789 N N . ILE A 1 99 ? -13.256 8.277 13.550 1.00 90.94 99 ILE A N 1
ATOM 790 C CA . ILE A 1 99 ? -14.560 8.131 14.214 1.00 90.94 99 ILE A CA 1
ATOM 791 C C . ILE A 1 99 ? -14.352 7.866 15.706 1.00 90.94 99 ILE A C 1
ATOM 793 O O . ILE A 1 99 ? -14.991 8.501 16.542 1.00 90.94 99 ILE A O 1
ATOM 797 N N . SER A 1 100 ? -13.427 6.963 16.031 1.00 91.81 100 SER A N 1
ATOM 798 C CA . SER A 1 100 ? -13.044 6.619 17.396 1.00 91.81 100 SER A CA 1
ATOM 799 C C . SER A 1 100 ? -12.538 7.839 18.177 1.00 91.81 100 SER A C 1
ATOM 801 O O . SER A 1 100 ? -13.066 8.144 19.243 1.00 91.81 100 SER A O 1
ATOM 803 N N . GLU A 1 101 ? -11.560 8.573 17.639 1.00 94.38 101 GLU A N 1
ATOM 804 C CA . GLU A 1 101 ? -11.014 9.793 18.255 1.00 94.38 101 GLU A CA 1
ATOM 805 C C . GLU A 1 101 ? -12.099 10.856 18.470 1.00 94.38 101 GLU A C 1
ATOM 807 O O . GLU A 1 101 ? -12.194 11.480 19.531 1.00 94.38 101 GLU A O 1
ATOM 812 N N . ARG A 1 102 ? -12.977 11.042 17.477 1.00 96.12 102 ARG A N 1
ATOM 813 C CA . ARG A 1 102 ? -14.064 12.016 17.573 1.00 96.12 102 ARG A CA 1
ATOM 814 C C . ARG A 1 102 ? -15.103 11.617 18.616 1.00 96.12 102 ARG A C 1
ATOM 816 O O . ARG A 1 102 ? -15.564 12.485 19.355 1.00 96.12 102 ARG A O 1
ATOM 823 N N . LEU A 1 103 ? -15.440 10.334 18.723 1.00 95.25 103 LEU A N 1
ATOM 824 C CA . LEU A 1 103 ? -16.324 9.835 19.777 1.00 95.25 103 LEU A CA 1
ATOM 825 C C . LEU A 1 103 ? -15.723 10.063 21.164 1.00 95.25 103 LEU A C 1
ATOM 827 O O . LEU A 1 103 ? -16.417 10.600 22.024 1.00 95.25 103 LEU A O 1
ATOM 831 N N . ALA A 1 104 ? -14.436 9.771 21.362 1.00 96.81 104 ALA A N 1
ATOM 832 C CA . ALA A 1 104 ? -13.760 10.064 22.625 1.00 96.81 104 ALA A CA 1
ATOM 833 C C . ALA A 1 104 ? -13.884 11.548 23.014 1.00 96.81 104 ALA A C 1
ATOM 835 O O . ALA A 1 104 ? -14.235 11.859 24.152 1.00 96.81 104 ALA A O 1
ATOM 836 N N . SER A 1 105 ? -13.703 12.468 22.057 1.00 97.69 105 SER A N 1
ATOM 837 C CA . SER A 1 105 ? -13.849 13.908 22.320 1.00 97.69 105 SER A CA 1
ATOM 838 C C . SER A 1 105 ? -15.277 14.354 22.672 1.00 97.69 105 SER A C 1
ATOM 840 O O . SER A 1 105 ? -15.447 15.368 23.345 1.00 97.69 105 SER A O 1
ATOM 842 N N . LEU A 1 106 ? -16.302 13.624 22.217 1.00 97.62 106 LEU A N 1
ATOM 843 C CA . LEU A 1 106 ? -17.710 13.999 22.390 1.00 97.62 106 LEU A CA 1
ATOM 844 C C . LEU A 1 106 ? -18.344 13.380 23.637 1.00 97.62 106 LEU A C 1
ATOM 846 O O . LEU A 1 106 ? -19.162 14.026 24.288 1.00 97.62 106 LEU A O 1
ATOM 850 N N . VAL A 1 107 ? -18.007 12.125 23.944 1.00 96.88 107 VAL A N 1
ATOM 851 C CA . VAL A 1 107 ? -18.681 11.325 24.984 1.00 96.88 107 VAL A CA 1
ATOM 852 C C . VAL A 1 107 ? -17.727 10.750 26.038 1.00 96.88 107 VAL A C 1
ATOM 854 O O . VAL A 1 107 ? -18.166 10.022 26.931 1.00 96.88 107 VAL A O 1
ATOM 857 N N . GLY A 1 108 ? -16.437 11.090 25.958 1.00 97.62 108 GLY A N 1
ATOM 858 C CA . GLY A 1 108 ? -15.388 10.611 26.854 1.00 97.62 108 GLY A CA 1
ATOM 859 C C . GLY A 1 108 ? -14.828 9.238 26.470 1.00 97.62 108 GLY A C 1
ATOM 860 O O . GLY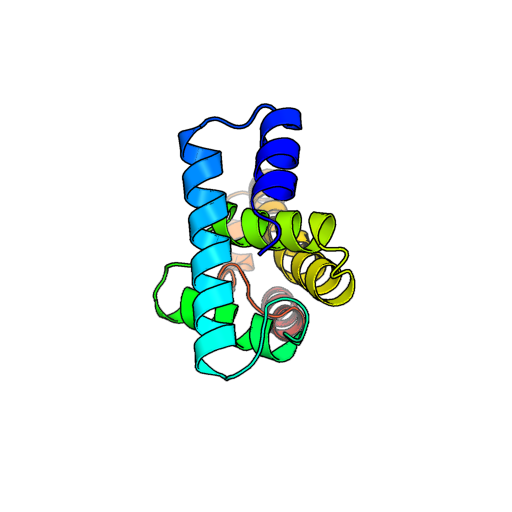 A 1 108 ? -15.469 8.445 25.775 1.00 97.62 108 GLY A O 1
ATOM 861 N N . GLU A 1 109 ? -13.619 8.949 26.958 1.00 96.56 109 GLU A N 1
ATOM 862 C CA . GLU A 1 109 ? -12.892 7.707 26.656 1.00 96.56 109 GLU A CA 1
ATOM 863 C C . GLU A 1 109 ? -13.615 6.448 27.137 1.00 96.56 109 GLU A C 1
ATOM 865 O O . GLU A 1 109 ? -13.620 5.440 26.438 1.00 96.56 109 GLU A O 1
ATOM 870 N N . GLU A 1 110 ? -14.276 6.495 28.297 1.00 96.81 110 GLU A N 1
ATOM 871 C CA . GLU A 1 110 ? -14.990 5.332 28.836 1.00 96.81 110 GLU A CA 1
ATOM 872 C C . GLU A 1 110 ? -16.130 4.890 27.905 1.00 96.81 110 GLU A C 1
ATOM 874 O O . GLU A 1 110 ? -16.262 3.710 27.581 1.00 96.81 110 GLU A O 1
ATOM 879 N N . THR A 1 111 ? -16.936 5.844 27.432 1.00 95.12 111 THR A N 1
ATOM 880 C CA . THR A 1 111 ? -18.038 5.569 26.503 1.00 95.12 111 THR A CA 1
ATOM 881 C C . THR A 1 111 ? -17.506 5.121 25.145 1.00 95.12 111 THR A C 1
ATOM 883 O O . THR A 1 111 ? -18.014 4.160 24.572 1.00 95.12 111 THR A O 1
ATOM 886 N N . ARG A 1 112 ? -16.445 5.770 24.641 1.00 94.81 112 ARG A N 1
ATOM 887 C CA . ARG A 1 112 ? -15.777 5.368 23.397 1.00 94.81 112 ARG A CA 1
ATOM 888 C C . ARG A 1 112 ? -15.244 3.938 23.476 1.00 94.81 112 ARG A C 1
ATOM 890 O O . ARG A 1 112 ? -15.424 3.187 22.523 1.00 94.81 112 ARG A O 1
ATOM 897 N N . ALA A 1 113 ? -14.622 3.552 24.590 1.00 93.56 113 ALA A N 1
ATOM 898 C CA . ALA A 1 113 ? -14.077 2.211 24.778 1.00 93.56 113 ALA A CA 1
ATOM 899 C C . ALA A 1 113 ? -15.173 1.136 24.765 1.00 93.56 113 ALA A C 1
ATOM 901 O O . ALA A 1 113 ? -14.972 0.100 24.145 1.00 93.56 113 ALA A O 1
ATOM 902 N N . LYS A 1 114 ? -16.339 1.409 25.371 1.00 93.00 114 LYS A N 1
ATOM 903 C CA . LYS A 1 114 ? -17.505 0.507 25.329 1.00 93.00 114 LYS A CA 1
ATOM 904 C C . LYS A 1 114 ? -18.086 0.366 23.919 1.00 93.00 114 LYS A C 1
ATOM 906 O O . LYS A 1 114 ? -18.403 -0.736 23.505 1.00 93.00 114 LYS A O 1
ATOM 911 N N . ILE A 1 115 ? -18.200 1.465 23.166 1.00 91.50 115 ILE A N 1
ATOM 912 C CA . ILE A 1 115 ? -18.717 1.439 21.781 1.00 91.50 115 ILE A CA 1
ATOM 913 C C . ILE A 1 115 ? -17.778 0.669 20.839 1.00 91.50 115 ILE A C 1
ATOM 915 O O . ILE A 1 115 ?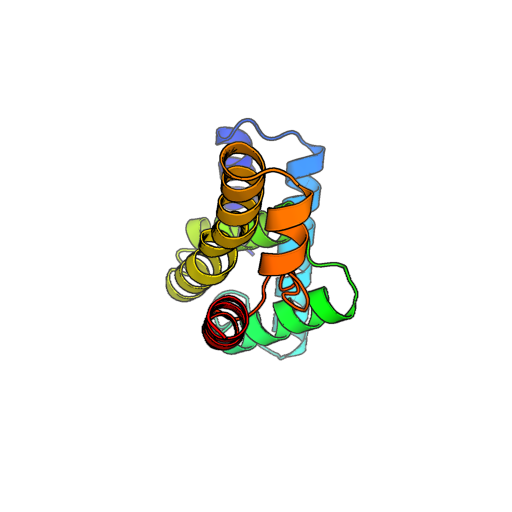 -18.234 0.002 19.921 1.00 91.50 115 ILE A O 1
ATOM 919 N N . PHE A 1 116 ? -16.464 0.777 21.047 1.00 91.81 116 PHE A N 1
ATOM 920 C CA . PHE A 1 116 ? -15.456 0.086 20.235 1.00 91.81 116 PHE A CA 1
ATOM 921 C C . PHE A 1 116 ? -15.040 -1.274 20.807 1.00 91.81 116 PHE A C 1
ATOM 923 O O . PHE A 1 116 ? -14.078 -1.875 20.323 1.00 91.81 116 PHE A O 1
ATOM 930 N N . GLU A 1 117 ? -15.729 -1.774 21.831 1.00 90.56 117 GLU A N 1
ATOM 931 C CA . GLU A 1 117 ? -15.426 -3.077 22.410 1.00 90.56 117 GLU A CA 1
ATOM 932 C C . GLU A 1 117 ? -15.615 -4.178 21.351 1.00 90.56 117 GLU A C 1
ATOM 934 O O . GLU A 1 117 ? -16.638 -4.252 20.679 1.00 90.56 117 GLU A O 1
ATOM 939 N N . GLY A 1 118 ? -14.589 -5.010 21.136 1.00 86.06 118 GLY A N 1
ATOM 940 C CA . GLY A 1 118 ? -14.609 -6.055 20.101 1.00 86.06 118 GLY A CA 1
ATOM 941 C C . GLY A 1 118 ? -14.448 -5.562 18.652 1.00 86.06 118 GLY A C 1
ATOM 942 O O . GLY A 1 118 ? -14.436 -6.380 17.724 1.00 86.06 118 GLY A O 1
ATOM 943 N N . VAL A 1 119 ? -14.281 -4.251 18.434 1.00 87.44 119 VAL A N 1
ATOM 944 C CA . VAL A 1 119 ? -13.980 -3.670 17.118 1.00 87.44 119 VAL A CA 1
ATOM 945 C C . VAL A 1 119 ? -12.465 -3.575 16.942 1.00 87.44 119 VAL A C 1
ATOM 947 O O . VAL A 1 119 ? -11.808 -2.654 17.428 1.00 87.44 119 VAL A O 1
ATOM 950 N N . GLU A 1 120 ? -11.896 -4.535 16.219 1.00 82.25 120 GLU A N 1
ATOM 951 C CA . GLU A 1 120 ? -10.478 -4.525 15.860 1.00 82.25 120 GLU A CA 1
ATOM 952 C C . GLU A 1 120 ? -10.224 -3.619 14.650 1.00 82.25 120 GLU A C 1
ATOM 954 O O . GLU A 1 120 ? -11.020 -3.554 13.711 1.00 82.25 120 GLU A O 1
ATOM 959 N N . THR A 1 121 ? -9.093 -2.908 14.660 1.00 80.00 121 THR A N 1
ATOM 960 C CA . THR A 1 121 ? -8.669 -2.139 13.485 1.00 80.00 121 THR A CA 1
ATOM 961 C C . THR A 1 121 ? -8.017 -3.095 12.488 1.00 80.00 121 THR A C 1
ATOM 963 O O . THR A 1 121 ? -7.029 -3.737 12.848 1.00 80.00 121 THR A O 1
ATOM 966 N N . PRO A 1 122 ? -8.528 -3.196 11.249 1.00 83.88 122 PRO A N 1
ATOM 967 C CA . PRO A 1 122 ? -7.966 -4.104 10.261 1.00 83.88 122 PRO A CA 1
ATOM 968 C C . PRO A 1 122 ? -6.515 -3.713 9.922 1.00 83.88 122 PRO A C 1
ATOM 970 O O . PRO A 1 122 ? -6.201 -2.515 9.880 1.00 83.88 122 PRO A O 1
ATOM 973 N N . PRO A 1 123 ? -5.621 -4.684 9.655 1.00 88.31 123 PRO A N 1
ATOM 974 C CA . PRO A 1 123 ? -4.253 -4.380 9.255 1.00 88.31 123 PRO A CA 1
ATOM 975 C C . PRO A 1 123 ? -4.199 -3.554 7.963 1.00 88.31 123 PRO A C 1
ATOM 977 O O . PRO A 1 123 ? -5.098 -3.591 7.117 1.00 88.31 123 PRO A O 1
ATOM 980 N N . LEU A 1 124 ? -3.114 -2.805 7.780 1.00 90.12 124 LEU A N 1
ATOM 981 C CA . LEU A 1 124 ? -2.913 -2.014 6.571 1.00 90.12 124 LEU A CA 1
ATOM 982 C C . LEU A 1 124 ? -2.845 -2.922 5.331 1.00 90.12 124 LEU A C 1
ATOM 984 O O . LEU A 1 124 ? -2.045 -3.848 5.295 1.00 90.12 124 LEU A O 1
ATOM 988 N N . GLY A 1 125 ? -3.642 -2.627 4.306 1.00 91.19 125 GLY A N 1
ATOM 989 C CA . GLY A 1 125 ? -3.732 -3.463 3.104 1.00 91.19 125 GLY A CA 1
ATOM 990 C C . GLY A 1 125 ? -4.897 -4.454 3.110 1.00 91.19 125 GLY A C 1
ATOM 991 O O . GLY A 1 125 ? -5.101 -5.126 2.104 1.00 91.19 125 GLY A O 1
ATOM 992 N N . THR A 1 126 ? -5.689 -4.493 4.191 1.00 90.62 126 THR A N 1
ATOM 993 C CA . THR A 1 126 ? -6.923 -5.290 4.259 1.00 90.62 126 THR A CA 1
ATOM 994 C C . THR A 1 126 ? -7.830 -4.990 3.059 1.00 90.62 126 THR A C 1
ATOM 996 O O . THR A 1 126 ? -8.105 -3.810 2.799 1.00 90.62 126 THR A O 1
ATOM 999 N N . PRO A 1 127 ? -8.304 -6.023 2.338 1.00 90.12 127 PRO A N 1
ATOM 1000 C CA . PRO A 1 127 ? -9.183 -5.844 1.196 1.00 90.12 127 PRO A CA 1
ATOM 1001 C C . PRO A 1 127 ? -10.470 -5.087 1.563 1.00 90.12 127 PRO A C 1
ATOM 1003 O O . PRO A 1 127 ? -11.040 -5.316 2.637 1.00 90.12 127 PRO A O 1
ATOM 1006 N N . PRO A 1 128 ? -10.985 -4.208 0.683 1.00 87.25 128 PRO A N 1
ATOM 1007 C CA . PRO A 1 128 ? -12.192 -3.437 0.971 1.00 87.25 128 PRO A CA 1
ATOM 1008 C C . PRO A 1 128 ? -13.419 -4.307 1.255 1.00 87.25 128 PRO A C 1
ATOM 1010 O O . PRO A 1 128 ? -14.312 -3.871 1.977 1.00 87.25 128 PRO A O 1
ATOM 1013 N N . GLU A 1 129 ? -13.472 -5.526 0.710 1.00 88.69 129 GLU A N 1
ATOM 1014 C CA . GLU A 1 129 ? -14.594 -6.451 0.889 1.00 88.69 129 GLU A CA 1
ATOM 1015 C C . GLU A 1 129 ? -14.711 -6.989 2.326 1.00 88.69 129 GLU A C 1
ATOM 1017 O O . GLU A 1 129 ? -15.787 -7.436 2.725 1.00 88.69 129 GLU A O 1
ATOM 1022 N N . GLU A 1 130 ? -13.644 -6.903 3.127 1.00 86.25 130 GLU A N 1
ATOM 1023 C CA . GLU A 1 130 ? -13.634 -7.331 4.532 1.00 86.25 130 GLU A CA 1
ATOM 1024 C C . GLU A 1 130 ? -14.078 -6.216 5.495 1.00 86.25 130 GLU A C 1
ATOM 1026 O O . GLU A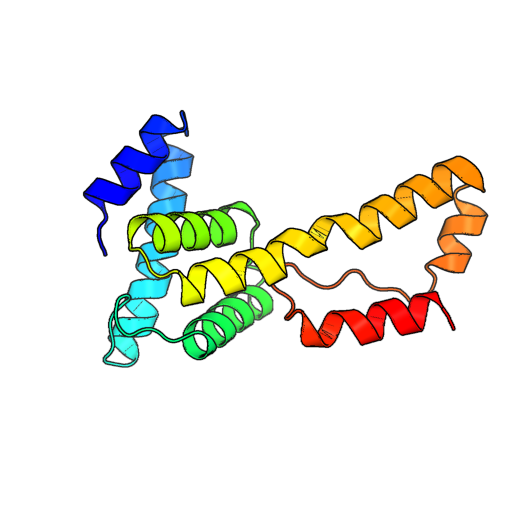 1 130 ? -14.574 -6.486 6.593 1.00 86.25 130 GLU A O 1
ATOM 1031 N N . LEU A 1 131 ? -13.975 -4.948 5.077 1.00 84.31 131 LEU A N 1
ATOM 1032 C CA . LEU A 1 131 ? -14.319 -3.788 5.908 1.00 84.31 131 LEU A CA 1
ATOM 1033 C C . LEU A 1 131 ? -15.800 -3.733 6.347 1.00 84.31 131 LEU A C 1
ATOM 1035 O O . LEU A 1 131 ? -16.044 -3.367 7.501 1.00 84.31 131 LEU A O 1
ATOM 1039 N N . PRO A 1 132 ? -16.804 -4.117 5.524 1.00 87.00 132 PRO A N 1
ATOM 1040 C CA . PRO A 1 132 ? -18.209 -4.117 5.938 1.00 87.00 132 PRO A CA 1
ATOM 1041 C C . PRO A 1 132 ? -18.500 -4.965 7.181 1.00 87.00 132 PRO A C 1
ATOM 1043 O O . PRO A 1 132 ? -19.364 -4.602 7.980 1.00 87.00 132 PRO A O 1
ATOM 1046 N N . LEU A 1 133 ? -17.769 -6.067 7.386 1.00 83.44 133 LEU A N 1
ATOM 1047 C CA . LEU A 1 133 ? -17.920 -6.894 8.587 1.00 83.44 133 LEU A CA 1
ATOM 1048 C C . LEU A 1 133 ? -17.517 -6.127 9.852 1.00 83.44 133 LEU A C 1
ATOM 1050 O O . LEU A 1 133 ? -18.131 -6.317 10.899 1.00 83.44 133 LEU A O 1
ATOM 1054 N N . MET A 1 134 ? -16.528 -5.236 9.755 1.00 80.56 134 MET A N 1
ATOM 1055 C CA . MET A 1 134 ? -16.112 -4.383 10.870 1.00 80.56 134 MET A CA 1
ATOM 1056 C C . MET A 1 134 ? -17.149 -3.302 11.162 1.00 80.56 134 MET A C 1
ATOM 1058 O O . MET A 1 134 ? -17.494 -3.080 12.319 1.00 80.56 134 MET A O 1
ATOM 1062 N N . THR A 1 135 ? -17.697 -2.661 10.125 1.00 83.38 135 THR A N 1
ATOM 1063 C CA . THR A 1 135 ? -18.777 -1.680 10.307 1.00 83.38 135 THR A CA 1
ATOM 1064 C C . THR A 1 135 ? -19.997 -2.316 10.961 1.00 83.38 135 THR A C 1
ATOM 1066 O O . THR A 1 135 ? -20.584 -1.705 11.845 1.00 83.38 135 THR A O 1
ATOM 1069 N N . LYS A 1 136 ? -20.339 -3.557 10.594 1.00 87.25 136 LYS A N 1
ATOM 1070 C CA . LYS A 1 136 ? -21.421 -4.295 11.248 1.00 87.25 136 LYS A CA 1
ATOM 1071 C C . LYS A 1 136 ? -21.172 -4.469 12.752 1.00 87.25 136 LYS A C 1
ATOM 1073 O O . LYS A 1 136 ? -22.059 -4.155 13.530 1.00 87.25 136 LYS A O 1
ATOM 1078 N N . ARG A 1 137 ? -19.967 -4.886 13.163 1.00 85.25 137 ARG A N 1
ATOM 1079 C CA . ARG A 1 137 ? -19.616 -5.047 14.591 1.00 85.25 137 ARG A CA 1
ATOM 1080 C C . ARG A 1 137 ? -19.737 -3.757 15.401 1.00 85.25 137 ARG A C 1
ATOM 1082 O O . ARG A 1 137 ? -20.001 -3.830 16.585 1.00 85.25 137 ARG A O 1
ATOM 1089 N N . LEU A 1 138 ? -19.525 -2.598 14.778 1.00 84.44 138 LEU A N 1
ATOM 1090 C CA . LEU A 1 138 ? -19.699 -1.297 15.434 1.00 84.44 138 LEU A CA 1
ATOM 1091 C C . LEU A 1 138 ? -21.182 -0.923 15.627 1.00 84.44 138 LEU A C 1
ATOM 1093 O O . LEU A 1 138 ? -21.496 -0.055 16.437 1.00 84.44 138 LEU A O 1
ATOM 1097 N N . MET A 1 139 ? -22.078 -1.500 14.823 1.00 86.12 139 MET A N 1
ATOM 1098 C CA . MET A 1 139 ? -23.515 -1.205 14.842 1.00 86.12 139 MET A CA 1
ATOM 1099 C C . MET A 1 139 ? -24.331 -2.185 15.693 1.00 86.12 139 MET A C 1
ATOM 1101 O O . MET A 1 139 ? -25.453 -1.833 16.063 1.00 86.12 139 MET A O 1
ATOM 1105 N N . ASP A 1 140 ? -23.799 -3.386 15.931 1.00 80.75 140 ASP A N 1
ATOM 1106 C CA . ASP A 1 140 ? -24.390 -4.438 16.770 1.00 80.75 140 ASP A CA 1
ATOM 1107 C C . ASP A 1 140 ? -24.149 -4.150 18.267 1.00 80.75 140 ASP A C 1
ATOM 1109 O O . ASP A 1 140 ? -25.097 -4.364 19.060 1.00 80.75 140 ASP A O 1
#

Radius of gyration: 17.76 Å; chains: 1; bounding box: 42×33×46 Å

Sequence (140 aa):
MKEKEFREFLQEREMGKEEIDDAVEAVLEFEGEMEAKGGTLESATVEDLREHISLLMSRGENSLDRLLALARYCHVAKRNDLYVYFTSILGGRRVLPSISERLASLVGEETRAKIFEGVETPPLGTPPEELPLMTKRLMD

Foldseek 3Di:
DPLVLLLVVVVVVVDDPVLSVLLSVLVVVLQVVQVVVVHGPVPQALVSVLVVQVVCVVVVNDDPSSLVSVLSVCVSVVVVRNNVQSCLQV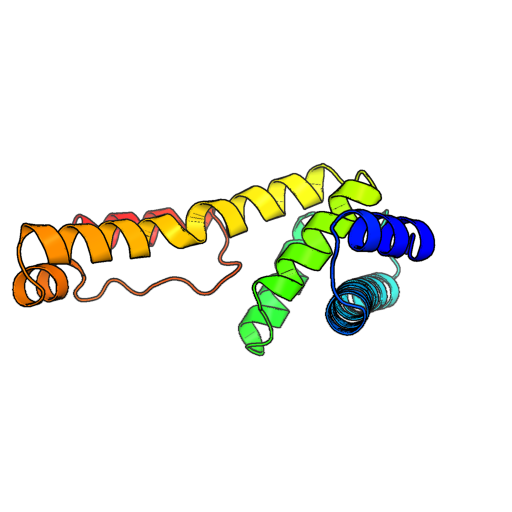VCQCVVVVVLVVCCVVPNPVVSCVLCPVQDRDDRSPGNVCVVVSVVSSVD

pLDDT: mean 92.99, std 4.93, range [76.12, 98.0]